Protein AF-A0A0Q4DN12-F1 (afdb_monomer)

Secondary structure (DSSP, 8-state):
-EEEEEEETTEEEEEEEETTEEEEEEEES-TT-GGGPEEEEEEEEESSHHHHHHHHHHHHH-

Solvent-accessible surface area (backbone atoms only — not comparable to full-atom values): 3402 Å² total; per-residue (Å²): 126,54,75,47,77,51,70,37,75,46,21,27,24,42,36,38,40,55,97,75,32,28,42,33,38,37,27,36,64,20,66,87,37,69,92,75,26,48,78,51,90,56,60,53,76,26,80,38,69,70,56,44,50,56,52,39,56,54,66,34,71,109

Nearest PDB structures (foldseek):
  6szw-assembly1_A  TM=6.457E-01  e=1.012E+00  Homo sapiens
  6szw-assembly1_C  TM=6.577E-01  e=1.266E+00  Homo sapiens
  3rpx-assembly1_C  TM=7.114E-01  e=1.497E+00  Homo sapiens
  2it9-assembly2_D  TM=4.715E-01  e=1.770E+00  Prochlorococcus marinus str. NATL2A
  6sgb-assembly1_FV  TM=6.689E-01  e=6.403E+00  Trypanosoma brucei brucei

pLDDT: mean 92.97, std 4.78, range [69.62, 96.94]

Structure (mmCIF, N/CA/C/O backbone):
data_AF-A0A0Q4DN12-F1
#
_entry.id   AF-A0A0Q4DN12-F1
#
loop_
_atom_site.group_PDB
_atom_site.id
_atom_site.type_symbol
_atom_site.label_atom_id
_atom_site.label_alt_id
_atom_site.label_comp_id
_atom_site.label_asym_id
_atom_site.label_entity_id
_atom_site.label_seq_id
_atom_site.pdbx_PDB_ins_code
_atom_site.Cartn_x
_atom_site.Cartn_y
_atom_site.Cartn_z
_atom_site.occupancy
_atom_site.B_iso_or_equiv
_atom_site.auth_seq_id
_atom_site.auth_comp_id
_atom_site.auth_asym_id
_atom_site.auth_atom_id
_atom_site.pdbx_PDB_model_num
ATOM 1 N N . MET A 1 1 ? 11.095 5.212 9.234 1.00 69.62 1 MET A N 1
ATOM 2 C CA . MET A 1 1 ? 10.040 5.032 8.215 1.00 69.62 1 MET A CA 1
ATOM 3 C C . MET A 1 1 ? 9.510 3.622 8.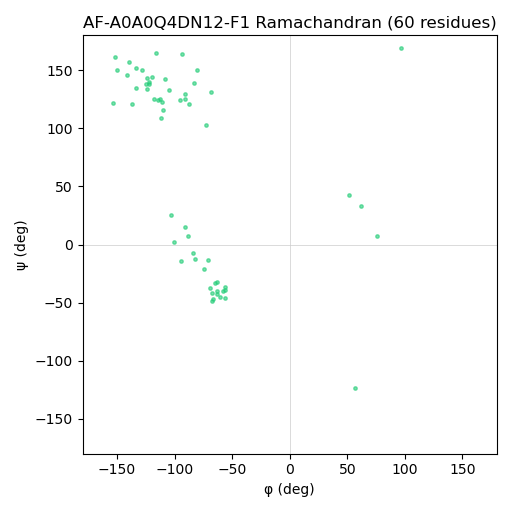388 1.00 69.62 1 MET A C 1
ATOM 5 O O . MET A 1 1 ? 10.326 2.708 8.394 1.00 69.62 1 MET A O 1
ATOM 9 N N . GLN A 1 2 ? 8.213 3.445 8.639 1.00 88.56 2 GLN A N 1
ATOM 10 C CA . GLN A 1 2 ? 7.613 2.113 8.782 1.00 88.56 2 GLN A CA 1
ATOM 11 C C . GLN A 1 2 ? 6.824 1.805 7.508 1.00 88.56 2 GLN A C 1
ATOM 13 O O . GLN A 1 2 ? 6.098 2.666 7.015 1.00 88.56 2 GLN A O 1
ATOM 18 N N . GLN A 1 3 ? 6.995 0.608 6.948 1.00 92.44 3 GLN A N 1
ATOM 19 C CA . GLN A 1 3 ? 6.303 0.184 5.733 1.00 92.44 3 GLN A CA 1
ATOM 20 C C . GLN A 1 3 ? 5.548 -1.113 6.007 1.00 92.44 3 GLN A C 1
ATOM 22 O O . GLN A 1 3 ? 6.098 -2.055 6.573 1.00 92.44 3 GLN A O 1
ATOM 27 N N . GLN A 1 4 ? 4.296 -1.160 5.572 1.00 94.50 4 GLN A N 1
ATOM 28 C CA . GLN A 1 4 ? 3.426 -2.321 5.655 1.00 94.50 4 GLN A CA 1
ATOM 29 C C . GLN A 1 4 ? 2.913 -2.659 4.256 1.00 94.50 4 GLN A C 1
ATOM 31 O O . GLN A 1 4 ? 2.535 -1.775 3.489 1.00 94.50 4 GLN A O 1
ATOM 36 N N . VAL A 1 5 ? 2.870 -3.947 3.925 1.00 95.19 5 VAL A N 1
ATOM 37 C CA . VAL A 1 5 ? 2.287 -4.436 2.673 1.00 95.19 5 VAL A CA 1
ATOM 38 C C . VAL A 1 5 ? 1.033 -5.232 3.007 1.00 95.19 5 VAL A C 1
ATOM 40 O O . VAL A 1 5 ? 1.077 -6.160 3.808 1.00 95.19 5 VAL A O 1
ATOM 43 N N . VAL A 1 6 ? -0.088 -4.862 2.397 1.00 94.44 6 VAL A N 1
ATOM 44 C CA . VAL A 1 6 ? -1.354 -5.598 2.465 1.00 94.44 6 VAL A CA 1
ATOM 45 C C . VAL A 1 6 ? -1.587 -6.206 1.091 1.00 94.44 6 VAL A C 1
ATOM 47 O O . VAL A 1 6 ? -1.744 -5.463 0.129 1.00 94.44 6 VAL A O 1
ATOM 50 N N . SER A 1 7 ? -1.596 -7.529 0.962 1.00 94.25 7 SER A N 1
ATOM 51 C CA . SER A 1 7 ? -1.744 -8.204 -0.334 1.00 94.25 7 SER A CA 1
ATOM 52 C C . SER A 1 7 ? -2.851 -9.250 -0.324 1.00 94.25 7 SER A C 1
ATOM 54 O O . SER A 1 7 ? -3.163 -9.853 0.703 1.00 94.25 7 SER A O 1
ATOM 56 N N . LYS A 1 8 ? -3.467 -9.450 -1.492 1.00 93.31 8 LYS A N 1
ATOM 57 C CA . LYS A 1 8 ? -4.418 -10.532 -1.747 1.00 93.31 8 LYS A CA 1
ATOM 58 C C . LYS A 1 8 ? -4.419 -10.861 -3.238 1.00 93.31 8 LYS A C 1
ATOM 60 O O . LYS A 1 8 ? -4.700 -10.005 -4.076 1.00 93.31 8 LYS A O 1
ATOM 65 N N . GLY A 1 9 ? -4.110 -12.115 -3.568 1.00 90.12 9 GLY A N 1
ATOM 66 C CA . GLY A 1 9 ? -4.036 -12.571 -4.955 1.00 90.12 9 GLY A CA 1
ATOM 67 C C . GLY A 1 9 ? -3.053 -11.735 -5.779 1.00 90.12 9 GLY A C 1
ATOM 68 O O . GLY A 1 9 ? -1.887 -11.612 -5.422 1.00 90.12 9 GLY A O 1
ATOM 69 N N . ASN A 1 10 ? -3.535 -11.14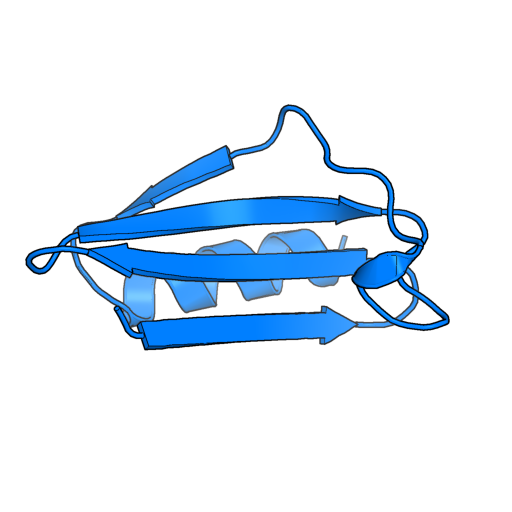5 -6.875 1.00 93.25 10 ASN A N 1
ATOM 70 C CA . ASN A 1 10 ? -2.708 -10.379 -7.810 1.00 93.25 10 ASN A CA 1
ATOM 71 C C . ASN A 1 10 ? -2.566 -8.882 -7.458 1.00 93.25 10 ASN A C 1
ATOM 73 O O . ASN A 1 10 ? -2.053 -8.098 -8.260 1.00 93.25 10 ASN A O 1
ATOM 77 N N . ARG A 1 11 ? -3.065 -8.454 -6.294 1.00 95.31 11 ARG A N 1
ATOM 78 C CA . ARG A 1 11 ? -3.093 -7.047 -5.875 1.00 95.31 11 ARG A CA 1
ATOM 79 C C . ARG A 1 11 ? -2.386 -6.881 -4.538 1.00 95.31 11 ARG A C 1
ATOM 81 O O . ARG A 1 11 ? -2.505 -7.719 -3.644 1.00 95.31 11 ARG A O 1
ATOM 88 N N . ALA A 1 12 ? -1.683 -5.768 -4.387 1.00 96.50 12 ALA A N 1
ATOM 89 C CA . ALA A 1 12 ? -1.039 -5.390 -3.139 1.00 96.50 12 ALA A CA 1
ATOM 90 C C . ALA A 1 12 ? -1.152 -3.886 -2.917 1.00 96.50 12 ALA A C 1
ATOM 92 O O . ALA A 1 12 ? -1.106 -3.105 -3.854 1.00 96.50 12 ALA A O 1
ATOM 93 N N . VAL A 1 13 ? -1.278 -3.460 -1.672 1.00 96.69 13 VAL A N 1
ATOM 94 C CA . VAL A 1 13 ? -1.212 -2.062 -1.271 1.00 96.69 13 VAL A CA 1
ATOM 95 C C . VAL A 1 13 ? -0.025 -1.903 -0.344 1.00 96.69 13 VAL A C 1
ATOM 97 O O . VAL A 1 13 ? 0.077 -2.593 0.670 1.00 96.69 13 VAL A O 1
ATOM 100 N N . VAL A 1 14 ? 0.866 -0.983 -0.692 1.00 96.38 14 VAL A N 1
ATOM 101 C CA . VAL A 1 14 ? 1.980 -0.586 0.169 1.00 96.38 14 VAL A CA 1
ATOM 102 C C . VAL A 1 14 ? 1.542 0.643 0.945 1.00 96.38 14 VAL A C 1
ATOM 104 O O . VAL A 1 14 ? 1.116 1.627 0.342 1.00 96.38 14 VAL A O 1
ATOM 107 N N . ILE A 1 15 ? 1.623 0.566 2.269 1.00 96.94 15 ILE A N 1
ATOM 108 C CA . ILE A 1 15 ? 1.347 1.651 3.203 1.00 96.94 15 ILE A CA 1
ATOM 109 C C . ILE A 1 15 ? 2.674 2.060 3.833 1.00 96.94 15 ILE A C 1
ATOM 111 O O . ILE A 1 15 ? 3.347 1.247 4.462 1.00 96.94 15 ILE A O 1
ATOM 115 N N . THR A 1 16 ? 3.026 3.325 3.696 1.00 96.69 16 THR A N 1
ATOM 116 C CA . THR A 1 16 ? 4.224 3.923 4.269 1.00 96.69 16 THR A CA 1
ATOM 117 C C . THR A 1 16 ? 3.808 4.948 5.306 1.00 96.69 16 THR A C 1
ATOM 119 O O . THR A 1 16 ? 3.056 5.874 5.002 1.00 96.69 16 THR A O 1
ATOM 122 N N . GLU A 1 17 ? 4.309 4.797 6.526 1.00 95.69 17 GLU A N 1
ATOM 123 C CA . GLU A 1 17 ? 4.193 5.812 7.560 1.00 95.69 17 GLU A CA 1
ATOM 124 C C . GLU A 1 17 ? 5.400 6.754 7.531 1.00 95.69 17 GLU A C 1
ATOM 126 O O . GLU A 1 17 ? 6.560 6.339 7.669 1.00 95.69 17 GLU A O 1
ATOM 131 N N . GLU A 1 18 ? 5.103 8.047 7.430 1.00 93.62 18 GLU A N 1
ATOM 132 C CA . GLU A 1 18 ? 6.064 9.125 7.579 1.00 93.62 18 GLU A CA 1
ATOM 133 C C . GLU A 1 18 ? 5.472 10.255 8.434 1.00 93.62 18 GLU A C 1
ATOM 135 O O . GLU A 1 18 ? 4.442 10.842 8.097 1.00 93.62 18 GLU A O 1
ATOM 140 N N . ARG A 1 19 ? 6.134 10.571 9.558 1.00 90.81 19 ARG A N 1
ATOM 141 C CA . ARG A 1 19 ? 5.773 11.678 10.468 1.00 90.81 19 ARG A CA 1
ATOM 142 C C . ARG A 1 19 ? 4.290 11.661 10.892 1.00 90.81 19 ARG A C 1
ATOM 144 O O . ARG A 1 19 ? 3.629 12.698 10.902 1.00 90.81 19 ARG A O 1
ATOM 151 N N . GLY A 1 20 ? 3.755 10.476 11.204 1.00 89.25 20 GLY A N 1
ATOM 152 C CA . GLY A 1 20 ? 2.362 10.287 11.632 1.00 89.25 20 GLY A CA 1
ATOM 153 C C . GLY A 1 20 ? 1.316 10.374 10.511 1.00 89.25 20 GLY A C 1
ATOM 154 O O . GLY A 1 20 ? 0.115 10.372 10.785 1.00 89.25 20 GLY A O 1
ATOM 155 N N . ARG A 1 21 ? 1.739 10.454 9.243 1.00 94.12 21 ARG A N 1
ATOM 156 C CA . ARG A 1 21 ? 0.866 10.322 8.070 1.00 94.12 21 ARG A CA 1
ATOM 157 C C . ARG A 1 21 ? 1.139 9.001 7.369 1.00 94.12 21 ARG A C 1
ATOM 159 O O . ARG A 1 21 ? 2.281 8.576 7.253 1.00 94.12 21 ARG A O 1
ATOM 166 N N . PHE A 1 22 ? 0.079 8.382 6.865 1.00 96.44 22 PHE A N 1
ATOM 167 C CA . PHE A 1 22 ? 0.140 7.093 6.185 1.00 96.44 22 PHE A CA 1
ATOM 168 C C . PHE A 1 22 ? -0.172 7.301 4.708 1.00 96.44 22 PHE A C 1
ATOM 170 O O . PHE A 1 22 ? -1.313 7.598 4.361 1.00 96.44 22 PHE A O 1
ATOM 177 N N . ALA A 1 23 ? 0.821 7.166 3.839 1.00 95.88 23 ALA A N 1
ATOM 178 C CA . ALA A 1 23 ? 0.630 7.157 2.395 1.00 95.88 23 ALA A CA 1
ATOM 179 C C . ALA A 1 23 ? 0.413 5.716 1.929 1.00 95.88 23 ALA A C 1
ATOM 181 O O . ALA A 1 23 ? 1.198 4.842 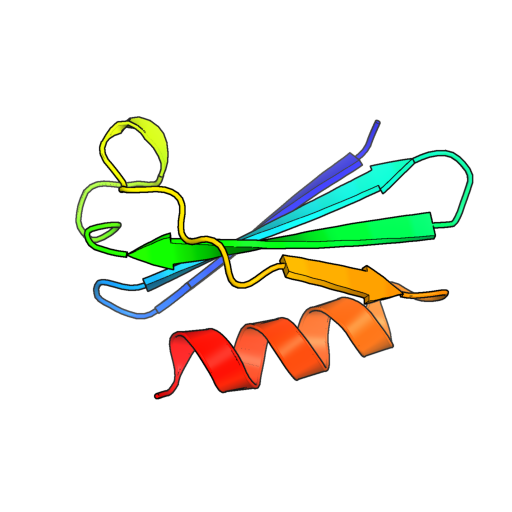2.274 1.00 95.88 23 ALA A O 1
ATOM 182 N N . ALA A 1 24 ? -0.633 5.455 1.153 1.00 96.56 24 ALA A N 1
ATOM 183 C CA . ALA A 1 24 ? -0.920 4.134 0.609 1.00 96.56 24 ALA A CA 1
ATOM 184 C C . ALA A 1 24 ? -0.990 4.182 -0.919 1.00 96.56 24 ALA A C 1
ATOM 186 O O . ALA A 1 24 ? -1.594 5.100 -1.476 1.00 96.56 24 ALA A O 1
ATOM 187 N N . ARG A 1 25 ? -0.416 3.187 -1.599 1.00 96.31 25 ARG A N 1
ATOM 188 C CA . ARG A 1 25 ? -0.465 3.048 -3.062 1.00 96.31 25 ARG A CA 1
ATOM 189 C C . ARG A 1 25 ? -0.806 1.618 -3.452 1.00 96.31 25 ARG A C 1
ATOM 191 O O . ARG A 1 25 ? -0.250 0.677 -2.890 1.00 96.31 25 ARG A O 1
ATOM 198 N N . LEU A 1 26 ? -1.718 1.469 -4.408 1.00 96.25 26 LEU A N 1
ATOM 199 C CA . LEU A 1 26 ? -2.105 0.179 -4.968 1.00 96.25 26 LEU A CA 1
ATOM 200 C C . LEU A 1 26 ? -1.122 -0.257 -6.061 1.00 96.25 26 LEU A C 1
ATOM 202 O O . LEU A 1 26 ? -0.726 0.529 -6.923 1.00 96.25 26 LEU A O 1
ATOM 206 N N . TYR A 1 27 ? -0.799 -1.539 -6.0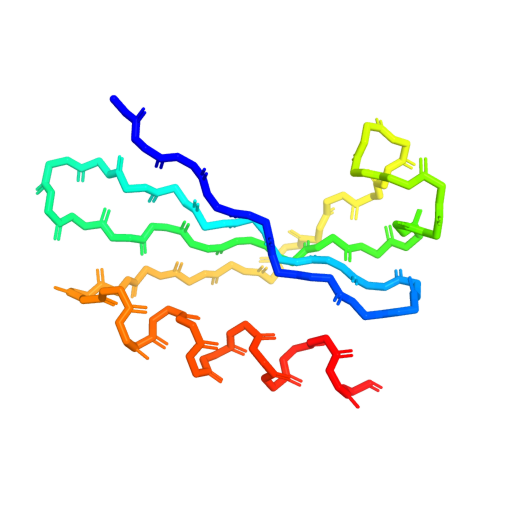38 1.00 95.62 27 TYR A N 1
ATOM 207 C CA . TYR A 1 27 ? -0.006 -2.278 -7.001 1.00 95.62 27 TYR A CA 1
ATOM 208 C C . TYR A 1 27 ? -0.840 -3.440 -7.544 1.00 95.62 27 TYR A C 1
ATOM 210 O O . TYR A 1 27 ? -1.572 -4.107 -6.805 1.00 95.62 27 TYR A O 1
ATOM 218 N N . VAL A 1 28 ? -0.720 -3.682 -8.843 1.00 94.38 28 VAL A N 1
ATOM 219 C CA . VAL A 1 28 ? -1.333 -4.813 -9.553 1.00 94.38 28 VAL A CA 1
ATOM 220 C C . VAL A 1 28 ? -0.236 -5.712 -10.110 1.00 94.38 28 VAL A C 1
ATOM 222 O O . VAL A 1 28 ? 0.920 -5.302 -10.164 1.00 94.38 28 VAL A O 1
ATOM 225 N N . ASN A 1 29 ? -0.574 -6.933 -10.519 1.00 93.81 29 ASN A N 1
ATOM 226 C CA . ASN A 1 29 ? 0.421 -7.930 -10.930 1.00 93.81 29 ASN A CA 1
ATOM 227 C C . ASN A 1 29 ? 1.392 -8.310 -9.798 1.00 93.81 29 ASN A C 1
ATOM 229 O O . ASN A 1 29 ? 2.557 -8.602 -10.032 1.00 93.81 29 ASN A O 1
ATOM 233 N N . ALA A 1 30 ? 0.905 -8.297 -8.553 1.00 91.94 30 ALA A N 1
ATOM 234 C CA . ALA A 1 30 ? 1.703 -8.540 -7.352 1.00 91.94 30 ALA A CA 1
ATOM 235 C C . ALA A 1 30 ? 1.743 -10.017 -6.907 1.00 91.94 30 ALA A C 1
ATOM 237 O O . ALA A 1 30 ? 2.120 -10.293 -5.768 1.00 91.94 30 ALA A O 1
ATOM 238 N N . ARG A 1 31 ? 1.333 -10.963 -7.770 1.00 86.69 31 ARG A N 1
ATOM 239 C CA . ARG A 1 31 ? 1.256 -12.402 -7.448 1.00 86.69 31 ARG A CA 1
ATOM 240 C C . ARG A 1 31 ? 2.590 -12.980 -6.961 1.00 86.69 31 ARG A C 1
ATOM 242 O O . ARG A 1 31 ? 2.585 -13.780 -6.033 1.00 86.69 31 ARG A O 1
ATOM 249 N N . ASP A 1 32 ? 3.696 -12.510 -7.531 1.00 85.25 32 ASP A N 1
ATOM 250 C CA . ASP A 1 32 ? 5.060 -12.949 -7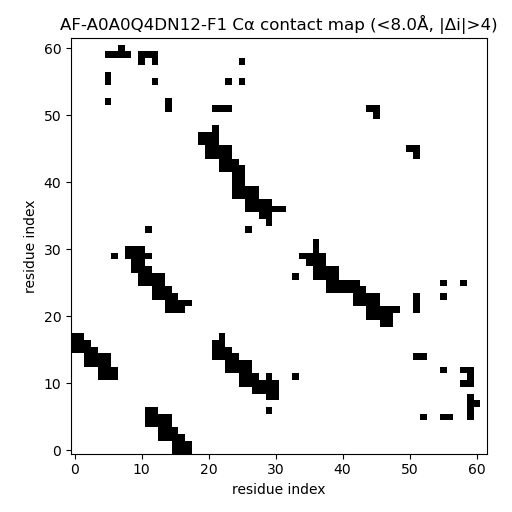.201 1.00 85.25 32 ASP A CA 1
ATOM 251 C C . ASP A 1 32 ? 5.801 -11.926 -6.319 1.00 85.25 32 ASP A C 1
ATOM 253 O O . ASP A 1 32 ? 7.028 -11.830 -6.319 1.00 85.25 32 ASP A O 1
ATOM 257 N N . GLY A 1 33 ? 5.040 -11.122 -5.568 1.00 84.62 33 GLY A N 1
ATOM 258 C CA . GLY A 1 33 ? 5.552 -10.065 -4.702 1.00 84.62 33 GLY A CA 1
ATOM 259 C C . GLY A 1 33 ? 5.535 -8.675 -5.341 1.00 84.62 33 GLY A C 1
ATOM 260 O O . GLY A 1 33 ? 5.304 -8.494 -6.535 1.00 84.62 33 GLY A O 1
ATOM 261 N N . ILE A 1 34 ? 5.773 -7.652 -4.513 1.00 90.12 34 ILE A N 1
ATOM 262 C CA . ILE A 1 34 ? 5.643 -6.245 -4.930 1.00 90.12 34 ILE A CA 1
ATOM 263 C C . ILE A 1 34 ? 6.784 -5.763 -5.831 1.00 90.12 34 ILE A C 1
ATOM 265 O O . ILE A 1 34 ? 6.612 -4.774 -6.534 1.00 90.12 34 ILE A O 1
ATOM 269 N N . ALA A 1 35 ? 7.939 -6.438 -5.805 1.00 87.88 35 ALA A N 1
ATOM 270 C CA . ALA A 1 35 ? 9.127 -6.030 -6.559 1.00 87.88 35 ALA A CA 1
ATOM 271 C C . ALA A 1 35 ? 8.896 -6.070 -8.078 1.00 87.88 35 ALA A C 1
ATOM 273 O O . ALA A 1 35 ? 9.431 -5.237 -8.800 1.00 87.88 35 ALA A O 1
ATOM 274 N N . ASN A 1 36 ? 8.052 -7.000 -8.533 1.00 85.19 36 ASN A N 1
ATOM 275 C CA . ASN A 1 36 ? 7.673 -7.168 -9.938 1.00 85.19 36 ASN A CA 1
ATOM 276 C C . ASN A 1 36 ? 6.293 -6.564 -10.253 1.00 85.19 36 ASN A C 1
ATOM 278 O O . ASN A 1 36 ? 5.799 -6.680 -11.374 1.00 85.19 36 ASN A O 1
ATOM 282 N N . ALA A 1 37 ? 5.645 -5.946 -9.264 1.00 91.81 37 ALA A N 1
ATOM 283 C CA . ALA A 1 37 ? 4.297 -5.429 -9.409 1.00 91.81 37 ALA A CA 1
ATOM 284 C C . ALA A 1 37 ? 4.291 -4.066 -10.112 1.00 91.81 37 ALA A C 1
ATOM 286 O O . ALA A 1 37 ? 5.199 -3.247 -9.967 1.00 91.81 37 ALA A O 1
ATOM 287 N N . SER A 1 38 ? 3.211 -3.775 -10.831 1.00 92.31 38 SER A N 1
ATOM 288 C CA . SER A 1 38 ? 3.004 -2.476 -11.465 1.00 92.31 38 SER A CA 1
ATOM 289 C C . SER A 1 38 ? 2.333 -1.517 -10.487 1.00 92.31 38 SER A C 1
ATOM 291 O O . SER A 1 38 ? 1.225 -1.773 -10.007 1.00 92.31 38 SER A O 1
ATOM 293 N N . ALA A 1 39 ? 2.992 -0.396 -10.198 1.00 90.12 39 ALA A N 1
ATOM 294 C CA . ALA A 1 39 ? 2.412 0.674 -9.396 1.00 90.12 39 ALA A CA 1
ATOM 295 C C . ALA A 1 39 ? 1.265 1.349 -10.160 1.00 90.12 39 ALA A C 1
ATOM 297 O O . ALA A 1 39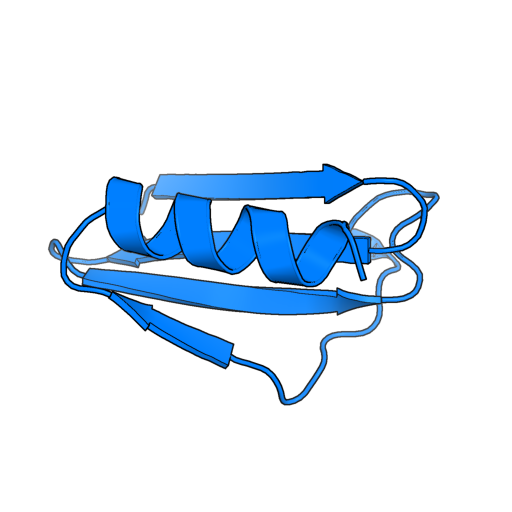 ? 1.419 1.740 -11.316 1.00 90.12 39 ALA A O 1
ATOM 298 N N . THR A 1 40 ? 0.121 1.518 -9.505 1.00 91.44 40 THR A N 1
ATOM 299 C CA . THR A 1 40 ? -1.017 2.243 -10.080 1.00 91.44 40 THR A CA 1
ATOM 300 C C . THR A 1 40 ? -1.001 3.717 -9.667 1.00 91.44 40 THR A C 1
ATOM 302 O O . THR A 1 40 ? -0.353 4.104 -8.689 1.00 91.44 40 THR A O 1
ATOM 305 N N . LEU A 1 41 ? -1.772 4.544 -10.379 1.00 90.75 41 LEU A N 1
ATOM 306 C CA . LEU A 1 41 ? -2.050 5.930 -9.978 1.00 90.75 41 LEU A CA 1
ATOM 307 C C . LEU A 1 41 ? -2.972 6.016 -8.748 1.00 90.75 41 LEU A C 1
ATOM 309 O O . LEU A 1 41 ? -3.093 7.076 -8.138 1.00 90.75 41 LEU A O 1
ATOM 313 N N . THR A 1 42 ? -3.612 4.910 -8.358 1.00 92.56 42 THR A N 1
ATOM 314 C CA . THR A 1 42 ? -4.486 4.846 -7.189 1.00 92.56 42 THR A CA 1
ATOM 315 C C . THR A 1 42 ? -3.651 4.893 -5.910 1.00 92.56 42 THR A C 1
ATOM 317 O O . THR A 1 42 ? -3.048 3.906 -5.479 1.00 92.56 42 THR A O 1
ATOM 320 N N . ALA A 1 43 ? -3.637 6.065 -5.285 1.00 93.62 43 ALA A N 1
ATOM 321 C CA . ALA A 1 43 ? -2.971 6.318 -4.018 1.00 93.62 43 ALA A CA 1
ATOM 322 C C . ALA A 1 43 ? -3.829 7.222 -3.129 1.00 93.62 43 ALA A C 1
ATOM 324 O O . ALA A 1 43 ? -4.689 7.956 -3.616 1.00 93.62 43 ALA A O 1
ATOM 325 N N . ASN A 1 44 ? -3.608 7.160 -1.819 1.00 95.19 44 ASN A N 1
ATOM 326 C CA . ASN A 1 44 ? -4.290 8.022 -0.862 1.00 95.19 44 ASN A CA 1
ATOM 327 C C . ASN A 1 44 ? -3.428 8.256 0.387 1.00 95.19 44 ASN A C 1
ATOM 329 O O . ASN A 1 44 ? -2.493 7.503 0.654 1.00 95.19 44 ASN A O 1
ATOM 333 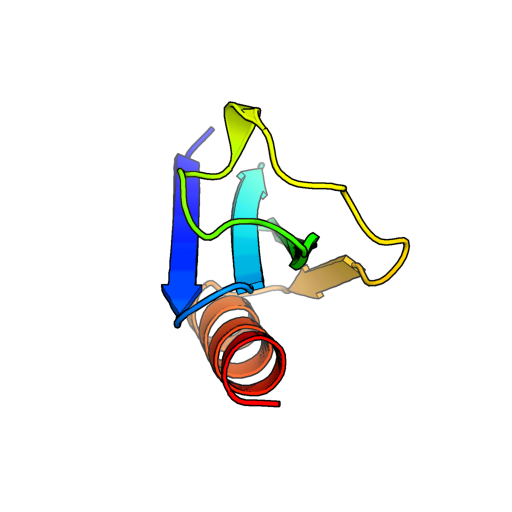N N . THR A 1 45 ? -3.743 9.295 1.159 1.00 95.94 45 THR A N 1
ATOM 334 C CA . THR A 1 45 ? -3.075 9.595 2.430 1.00 95.94 45 THR A CA 1
ATOM 335 C C . THR A 1 45 ? -4.068 9.576 3.587 1.00 95.94 45 THR A C 1
ATOM 337 O O . THR A 1 45 ? -5.224 9.970 3.450 1.00 95.94 45 THR A O 1
ATOM 340 N N . PHE A 1 46 ? -3.624 9.098 4.747 1.00 96.25 46 PHE A N 1
ATOM 341 C CA . PHE A 1 46 ? -4.462 8.899 5.924 1.00 96.25 46 PHE A CA 1
ATOM 342 C C . PHE A 1 46 ? -3.791 9.457 7.177 1.00 96.25 46 PHE A C 1
ATOM 344 O O . PHE A 1 46 ? -2.567 9.474 7.301 1.00 96.25 46 PHE A O 1
ATOM 351 N N . LYS A 1 47 ? -4.621 9.873 8.138 1.00 95.50 47 LYS A N 1
ATOM 352 C CA . LYS A 1 47 ? -4.185 10.338 9.465 1.00 95.50 47 LYS A CA 1
ATOM 353 C C . LYS A 1 47 ? -3.958 9.194 10.465 1.00 95.50 47 LYS A C 1
ATOM 355 O O . LYS A 1 47 ? -3.519 9.445 11.576 1.00 95.50 47 LYS A O 1
ATOM 360 N N . SER A 1 48 ? -4.313 7.955 10.112 1.00 95.88 48 SER A N 1
ATOM 361 C CA . SER A 1 48 ? -4.157 6.791 10.988 1.00 95.88 48 SER A CA 1
ATOM 362 C C . SER A 1 48 ? -3.935 5.498 10.205 1.00 95.88 48 SER A C 1
ATOM 364 O O . SER A 1 48 ? -4.485 5.316 9.112 1.00 95.88 48 SER A O 1
ATOM 366 N N . ALA A 1 49 ? -3.200 4.565 10.815 1.00 94.38 49 ALA A N 1
ATOM 367 C CA . ALA A 1 49 ? -2.959 3.232 10.269 1.00 94.38 49 ALA A CA 1
ATOM 368 C C . ALA A 1 49 ? -4.272 2.477 10.004 1.00 94.38 49 ALA A C 1
ATOM 370 O O . ALA A 1 49 ? -4.427 1.828 8.974 1.00 94.38 49 ALA A O 1
ATOM 371 N N . ALA A 1 50 ? -5.260 2.592 10.897 1.00 95.56 50 ALA A N 1
ATOM 372 C CA . ALA A 1 50 ? -6.557 1.929 10.745 1.00 95.56 50 ALA A CA 1
ATOM 373 C C . ALA A 1 50 ? -7.358 2.441 9.532 1.00 95.56 50 ALA A C 1
ATOM 375 O O . ALA A 1 50 ? -8.110 1.684 8.915 1.00 95.56 50 ALA A O 1
ATOM 376 N N . GLY A 1 51 ? -7.226 3.726 9.182 1.00 96.25 51 GLY A N 1
ATOM 377 C CA . GLY A 1 51 ? -7.818 4.281 7.962 1.00 96.25 51 GLY A CA 1
ATOM 378 C C . GLY A 1 51 ? -7.161 3.706 6.707 1.00 96.25 51 GLY A C 1
ATOM 379 O O . GLY A 1 51 ? -7.860 3.198 5.828 1.00 96.25 51 GLY A O 1
ATOM 380 N N . ALA A 1 52 ? -5.826 3.710 6.679 1.00 96.44 52 ALA A N 1
ATOM 381 C CA . ALA A 1 52 ? -5.043 3.171 5.571 1.00 96.44 52 ALA A CA 1
ATOM 382 C C . ALA A 1 52 ? -5.305 1.673 5.355 1.00 96.44 52 ALA A C 1
ATOM 384 O O . ALA A 1 52 ? -5.572 1.251 4.232 1.00 96.44 52 ALA A O 1
ATOM 385 N N . ASN A 1 53 ? -5.335 0.885 6.433 1.00 96.62 53 ASN A N 1
ATOM 386 C CA . 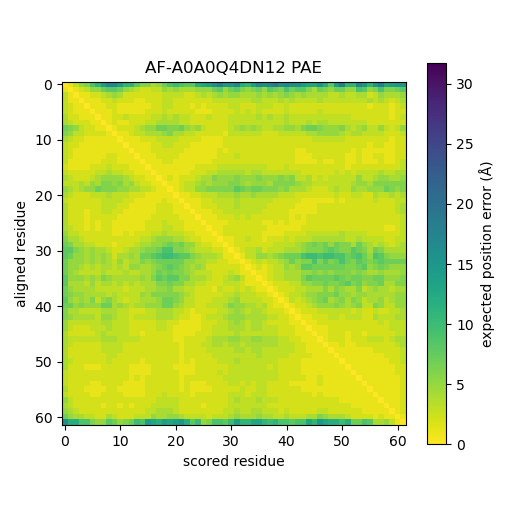ASN A 1 53 ? -5.606 -0.551 6.383 1.00 96.62 53 ASN A CA 1
ATOM 387 C C . ASN A 1 53 ? -7.018 -0.872 5.868 1.00 96.62 53 ASN A C 1
ATOM 389 O O . ASN A 1 53 ? -7.177 -1.754 5.026 1.00 96.62 53 ASN A O 1
ATOM 393 N N . ARG A 1 54 ? -8.053 -0.138 6.306 1.00 96.81 54 ARG A N 1
ATOM 394 C CA . ARG A 1 54 ? -9.427 -0.331 5.802 1.00 96.81 54 ARG A CA 1
ATOM 395 C C . ARG A 1 54 ? -9.547 -0.018 4.317 1.00 96.81 54 ARG A C 1
ATOM 397 O O . ARG A 1 54 ? -10.256 -0.717 3.598 1.00 96.81 54 ARG A O 1
ATOM 404 N N . TRP A 1 55 ? -8.875 1.032 3.855 1.00 96.50 55 TRP A N 1
ATOM 405 C CA . TRP A 1 55 ? -8.830 1.345 2.433 1.00 96.50 55 TRP A CA 1
ATOM 406 C C . TRP A 1 55 ? -8.071 0.268 1.654 1.00 96.50 55 TRP A C 1
ATOM 408 O O . TRP A 1 55 ? -8.599 -0.236 0.667 1.00 96.50 55 TRP A O 1
ATOM 418 N N . ALA A 1 56 ? -6.898 -0.148 2.136 1.00 96.44 56 ALA A N 1
ATOM 419 C CA . ALA A 1 56 ? -6.090 -1.193 1.519 1.00 96.44 56 ALA A CA 1
ATOM 420 C C . ALA A 1 56 ? -6.865 -2.507 1.358 1.00 96.44 56 ALA A C 1
ATOM 422 O O . ALA A 1 56 ? -6.895 -3.066 0.264 1.00 96.44 56 ALA A O 1
ATOM 423 N N . ALA A 1 57 ? -7.569 -2.941 2.408 1.00 95.94 57 ALA A N 1
ATOM 424 C CA . ALA A 1 57 ? -8.416 -4.131 2.388 1.00 95.94 57 ALA A CA 1
ATOM 425 C C . ALA A 1 57 ? -9.486 -4.079 1.285 1.00 95.94 57 ALA A C 1
ATOM 427 O O . ALA A 1 57 ? -9.726 -5.084 0.621 1.00 95.94 57 ALA A O 1
ATOM 428 N N . LYS A 1 58 ? -10.092 -2.908 1.043 1.00 95.44 58 LYS A N 1
ATOM 429 C CA . LYS A 1 58 ? -11.049 -2.726 -0.061 1.00 95.44 58 LYS A CA 1
ATOM 430 C C . LYS A 1 58 ? -10.371 -2.837 -1.427 1.00 95.44 58 LYS A C 1
ATOM 432 O O . LYS A 1 58 ? -10.923 -3.468 -2.318 1.00 95.44 58 LYS A O 1
ATOM 437 N N . GLN A 1 59 ? -9.183 -2.252 -1.590 1.00 94.88 59 GLN A N 1
ATOM 438 C CA . GLN A 1 59 ? -8.479 -2.251 -2.878 1.00 94.88 59 GLN A CA 1
ATOM 439 C C . GLN A 1 59 ? -7.974 -3.639 -3.287 1.00 94.88 59 GLN A C 1
ATOM 441 O O . GLN A 1 59 ? -8.012 -3.974 -4.466 1.00 94.88 59 GLN A O 1
ATOM 446 N N . VAL A 1 60 ? -7.506 -4.450 -2.332 1.00 93.81 60 VAL A N 1
ATOM 447 C CA . VAL A 1 60 ? -7.013 -5.809 -2.625 1.00 93.81 60 VAL A CA 1
ATOM 448 C C . VAL A 1 60 ? -8.132 -6.850 -2.740 1.00 93.81 60 VAL A C 1
ATOM 450 O O . VAL A 1 60 ? -7.875 -7.970 -3.170 1.00 93.81 60 VAL A O 1
ATOM 453 N N . ALA A 1 61 ? -9.359 -6.517 -2.327 1.00 91.44 61 ALA A N 1
ATOM 454 C CA . ALA A 1 61 ? -10.519 -7.405 -2.417 1.00 91.44 61 ALA A CA 1
ATOM 455 C C . ALA A 1 61 ? -11.368 -7.204 -3.682 1.00 91.44 61 ALA A C 1
ATOM 457 O O . ALA A 1 61 ? -12.211 -8.056 -3.958 1.00 91.44 61 ALA A O 1
ATOM 458 N N . ALA A 1 62 ? -11.169 -6.096 -4.400 1.00 77.44 62 ALA A N 1
ATOM 459 C CA . ALA A 1 62 ? -11.760 -5.851 -5.714 1.00 77.44 62 ALA A CA 1
ATOM 460 C C . ALA A 1 62 ? -11.084 -6.704 -6.794 1.00 77.44 62 ALA A C 1
ATOM 462 O O . ALA A 1 62 ? -11.693 -6.843 -7.871 1.00 77.44 62 ALA A O 1
#

Radius of gyration: 10.7 Å; Cα contacts (8 Å, |Δi|>4): 132; chains: 1; bounding box: 22×25×23 Å

Foldseek 3Di:
DDWDWDADAQKIKIWDDDPQKIKIWIWGRQNVHDVPTHTDPDIDMDNDPVVRVVVRVVRRVD

Mean predicted aligned er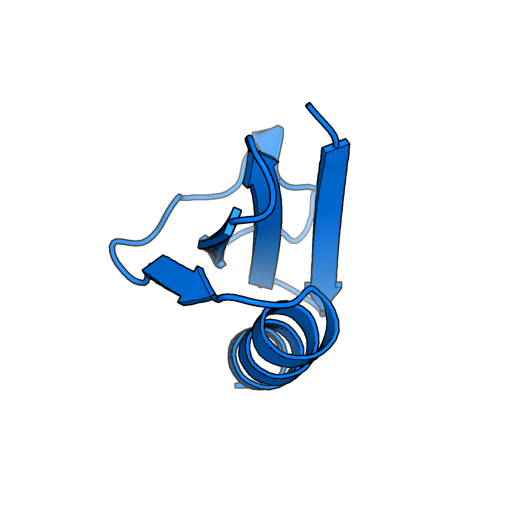ror: 3.06 Å

Sequence (62 aa):
MQQQVVSKGNRAVVITEERGRFAARLYVNARDGIANASATLTANTFKSAAGANRWAAKQVAA